Protein AF-A0A6M3LW20-F1 (afdb_monomer)

Structure (mmCIF, N/CA/C/O backbone):
data_AF-A0A6M3LW20-F1
#
_entry.id   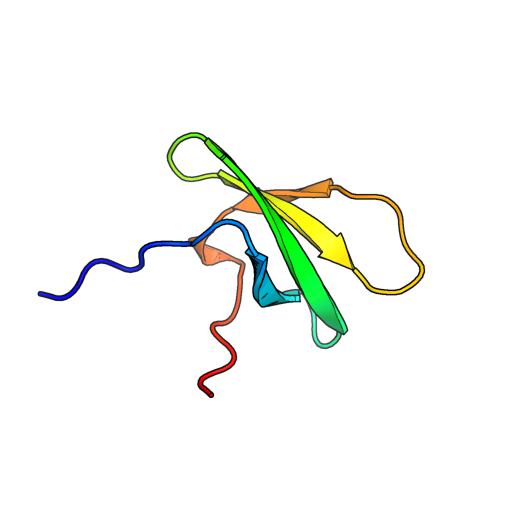AF-A0A6M3LW20-F1
#
loop_
_atom_site.group_PDB
_atom_site.id
_atom_site.type_symbol
_atom_site.label_atom_id
_atom_site.label_alt_id
_atom_site.label_comp_id
_atom_site.label_asym_id
_atom_site.label_entity_id
_atom_site.label_seq_id
_atom_site.pdbx_PDB_ins_code
_atom_site.Cartn_x
_atom_site.Cartn_y
_atom_site.Cartn_z
_atom_site.occupancy
_atom_site.B_iso_or_equiv
_atom_site.auth_seq_id
_atom_site.auth_comp_id
_atom_site.auth_asym_id
_atom_site.auth_atom_id
_atom_site.pdbx_PDB_model_num
ATOM 1 N N . MET A 1 1 ? -20.646 -8.422 9.149 1.00 39.66 1 MET A N 1
ATOM 2 C CA . MET A 1 1 ? -20.037 -7.413 8.256 1.00 39.66 1 MET A CA 1
ATOM 3 C C . MET A 1 1 ? -18.536 -7.460 8.498 1.00 39.66 1 MET A C 1
ATOM 5 O O . MET A 1 1 ? -18.064 -6.929 9.496 1.00 39.66 1 MET A O 1
ATOM 9 N N . GLU A 1 2 ? -17.812 -8.226 7.686 1.00 40.19 2 GLU A N 1
ATOM 10 C CA . GLU A 1 2 ? -16.373 -8.449 7.865 1.00 40.19 2 GLU A CA 1
ATOM 11 C C . GLU A 1 2 ? -15.614 -7.186 7.435 1.00 40.19 2 GLU A C 1
ATOM 13 O O . GLU A 1 2 ? -15.726 -6.739 6.290 1.00 40.19 2 GLU A O 1
ATOM 18 N N . ARG A 1 3 ? -14.919 -6.537 8.379 1.00 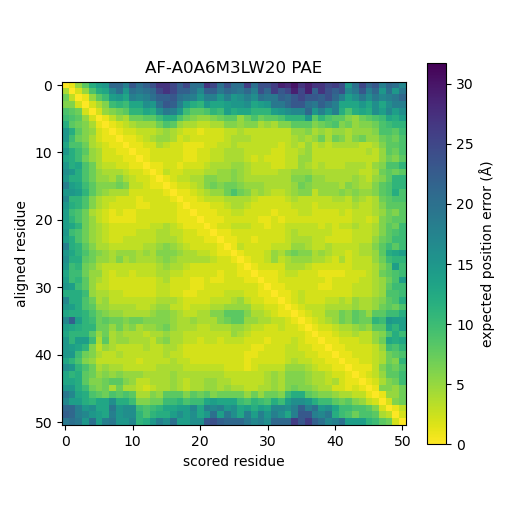49.84 3 ARG A N 1
ATOM 19 C CA . ARG A 1 3 ? -14.195 -5.285 8.126 1.00 49.84 3 ARG A CA 1
ATOM 20 C C . ARG A 1 3 ? -13.103 -5.521 7.078 1.00 49.84 3 ARG A C 1
ATOM 22 O O . ARG A 1 3 ? -12.429 -6.54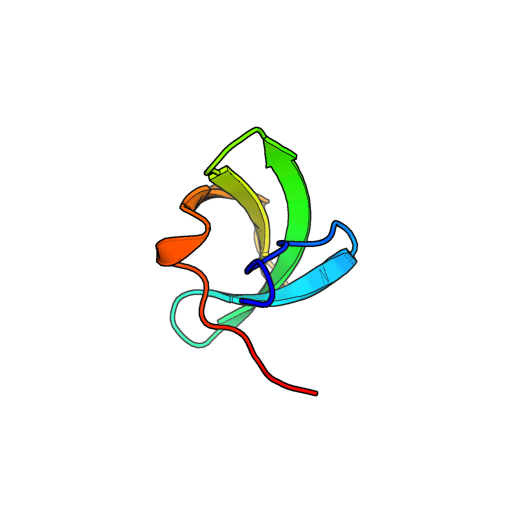9 7.056 1.00 49.84 3 ARG A O 1
ATOM 29 N N . LYS A 1 4 ? -12.929 -4.550 6.176 1.00 57.47 4 LYS A N 1
ATOM 30 C CA . LYS A 1 4 ? -11.812 -4.484 5.225 1.00 57.47 4 LYS A CA 1
ATOM 31 C C . LYS A 1 4 ? -10.511 -4.185 5.994 1.00 57.47 4 LYS A C 1
ATOM 33 O O . LYS A 1 4 ? -9.965 -3.097 5.874 1.00 57.47 4 LYS A O 1
ATOM 38 N N . ASP A 1 5 ? -10.036 -5.109 6.825 1.00 60.31 5 ASP A N 1
ATOM 39 C CA . ASP A 1 5 ? -8.801 -4.913 7.584 1.00 60.31 5 ASP A CA 1
ATOM 40 C C . ASP A 1 5 ? -7.596 -5.054 6.648 1.00 60.31 5 ASP A C 1
ATOM 42 O O . ASP A 1 5 ? -7.149 -6.152 6.317 1.00 60.31 5 ASP A O 1
ATOM 46 N N . ALA A 1 6 ? -7.078 -3.914 6.193 1.00 67.88 6 ALA A N 1
ATOM 47 C CA . ALA A 1 6 ? -5.748 -3.832 5.615 1.00 67.88 6 ALA A CA 1
ATOM 48 C C . ALA A 1 6 ? -4.740 -4.330 6.662 1.00 67.88 6 ALA A C 1
ATOM 50 O O . ALA A 1 6 ? -4.566 -3.705 7.709 1.00 67.88 6 ALA A O 1
ATOM 51 N N . LYS A 1 7 ? -4.093 -5.469 6.404 1.00 80.12 7 LYS A N 1
ATOM 52 C CA . LYS A 1 7 ? -3.084 -6.043 7.302 1.00 80.12 7 LYS A CA 1
ATOM 53 C C . LYS A 1 7 ? -1.686 -5.683 6.825 1.00 80.12 7 LYS A C 1
ATOM 55 O O . LYS A 1 7 ? -1.391 -5.743 5.635 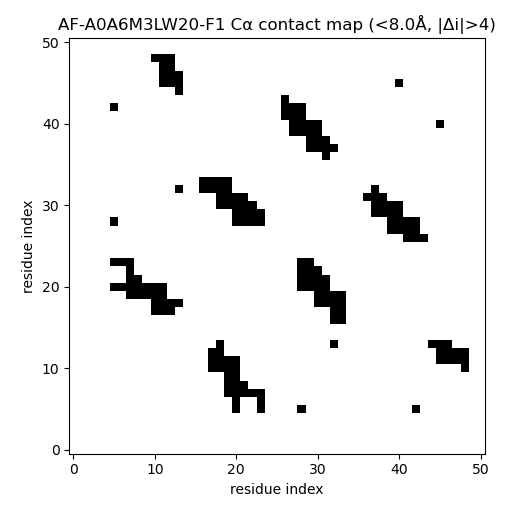1.00 80.12 7 LYS A O 1
ATOM 60 N N . ILE A 1 8 ? -0.808 -5.333 7.759 1.00 88.31 8 ILE A N 1
ATOM 61 C CA . ILE A 1 8 ? 0.620 -5.185 7.463 1.00 88.31 8 ILE A CA 1
ATOM 62 C C . ILE A 1 8 ? 1.157 -6.556 7.030 1.00 88.31 8 ILE A C 1
ATOM 64 O O . ILE A 1 8 ? 0.862 -7.564 7.665 1.00 88.31 8 ILE A O 1
ATOM 68 N N . GLY A 1 9 ? 1.902 -6.586 5.930 1.00 85.88 9 GLY A N 1
ATOM 69 C CA . GLY A 1 9 ? 2.358 -7.798 5.255 1.00 85.88 9 GLY A CA 1
ATOM 70 C C . GLY A 1 9 ? 1.399 -8.313 4.181 1.00 85.88 9 GLY A C 1
ATOM 71 O O . GLY A 1 9 ? 1.806 -9.155 3.386 1.00 85.88 9 GLY A O 1
ATOM 72 N N . ALA A 1 10 ? 0.167 -7.794 4.097 1.00 87.38 10 ALA A N 1
ATOM 73 C CA . ALA A 1 10 ? -0.746 -8.171 3.025 1.00 87.38 10 ALA A CA 1
ATOM 74 C C . ALA A 1 10 ? -0.211 -7.696 1.671 1.00 87.38 10 ALA A C 1
ATOM 76 O O . ALA A 1 10 ? 0.237 -6.551 1.522 1.00 87.38 10 ALA A O 1
ATOM 77 N N . VAL A 1 11 ? -0.287 -8.585 0.688 1.00 87.38 11 VAL A N 1
ATOM 78 C CA . VAL A 1 11 ? -0.026 -8.264 -0.709 1.00 87.38 11 VAL A CA 1
ATOM 79 C C . VAL A 1 11 ? -1.321 -7.727 -1.314 1.00 87.38 11 VAL A C 1
ATOM 81 O O . VAL A 1 11 ? -2.382 -8.329 -1.191 1.00 87.38 11 VAL A O 1
ATOM 84 N N . VAL A 1 12 ? -1.241 -6.556 -1.927 1.00 87.44 12 VAL A N 1
ATOM 85 C CA . VAL A 1 12 ? -2.354 -5.832 -2.542 1.00 87.44 12 VAL A CA 1
ATOM 86 C C . VAL A 1 12 ? -1.979 -5.414 -3.956 1.00 87.44 12 VAL A C 1
ATOM 88 O O . VAL A 1 12 ? -0.800 -5.397 -4.311 1.00 87.44 12 VAL A O 1
ATOM 91 N N . GLN A 1 13 ? -2.970 -5.044 -4.763 1.00 86.25 13 GLN A N 1
ATOM 92 C CA . GLN A 1 13 ? -2.720 -4.413 -6.055 1.00 86.25 13 GLN A CA 1
ATOM 93 C C . GLN A 1 13 ? -2.975 -2.909 -5.955 1.00 86.25 13 GLN A C 1
ATOM 95 O O . GLN A 1 13 ? -4.049 -2.471 -5.546 1.00 86.25 13 GLN A O 1
ATOM 100 N N . LEU A 1 14 ? -1.974 -2.120 -6.339 1.00 84.31 14 LEU A N 1
ATOM 101 C CA . LEU A 1 14 ? -2.068 -0.674 -6.495 1.00 84.31 14 LEU A CA 1
ATOM 102 C C . LEU A 1 14 ? -1.885 -0.348 -7.978 1.00 84.31 14 LEU A C 1
ATOM 104 O O . LEU A 1 14 ? -0.812 -0.595 -8.526 1.00 84.31 14 LEU A O 1
ATOM 108 N N . ALA A 1 15 ? -2.923 0.192 -8.623 1.00 80.25 15 ALA A N 1
ATOM 109 C CA . ALA A 1 15 ? -2.895 0.570 -10.041 1.00 80.25 15 ALA A CA 1
ATOM 110 C C . ALA A 1 15 ? -2.365 -0.547 -10.976 1.00 80.25 15 ALA A C 1
ATOM 112 O O . ALA A 1 15 ? -1.536 -0.305 -11.851 1.00 80.25 15 ALA A O 1
ATOM 113 N N . GLY A 1 16 ? -2.803 -1.793 -10.753 1.00 81.88 16 GLY A N 1
ATOM 114 C CA . GLY A 1 16 ? -2.386 -2.958 -11.549 1.00 81.88 16 GLY A CA 1
ATOM 115 C C . GLY A 1 16 ? -0.977 -3.483 -11.247 1.00 81.88 16 GLY A C 1
ATOM 116 O O . GLY A 1 16 ? -0.484 -4.349 -11.964 1.00 81.88 16 GLY A O 1
ATOM 117 N N . ARG A 1 17 ? -0.313 -2.982 -10.196 1.00 85.38 17 ARG A N 1
ATOM 118 C CA . ARG A 1 17 ? 0.985 -3.483 -9.724 1.00 85.38 17 ARG A CA 1
ATOM 119 C C . ARG A 1 17 ? 0.876 -4.098 -8.341 1.00 85.38 17 ARG A C 1
ATOM 121 O O . ARG A 1 17 ? 0.192 -3.573 -7.466 1.00 85.38 17 ARG A O 1
ATOM 128 N N . THR A 1 18 ? 1.627 -5.169 -8.122 1.00 88.50 18 THR A N 1
ATOM 129 C CA . THR A 1 18 ? 1.744 -5.809 -6.813 1.00 88.50 18 THR A CA 1
ATOM 130 C C . THR A 1 18 ? 2.486 -4.902 -5.832 1.00 88.50 18 THR A C 1
ATOM 132 O O . THR A 1 18 ? 3.601 -4.443 -6.098 1.00 88.50 18 THR A O 1
ATOM 135 N N . ALA A 1 19 ? 1.879 -4.667 -4.674 1.00 90.12 19 ALA A N 1
ATOM 136 C CA . ALA A 1 19 ? 2.448 -3.901 -3.580 1.00 90.12 19 ALA A CA 1
ATOM 137 C C . ALA A 1 19 ? 2.207 -4.599 -2.243 1.00 90.12 19 ALA A C 1
ATOM 139 O O . ALA A 1 19 ? 1.220 -5.297 -2.056 1.00 90.12 19 ALA A O 1
ATOM 140 N N . THR A 1 20 ? 3.105 -4.397 -1.286 1.00 91.31 20 THR A N 1
ATOM 141 C CA . THR A 1 20 ? 2.955 -4.955 0.062 1.00 91.31 20 THR A CA 1
ATOM 142 C C . THR A 1 20 ? 2.638 -3.843 1.041 1.00 91.31 20 THR A C 1
ATOM 144 O O . THR A 1 20 ? 3.329 -2.823 1.071 1.00 91.31 20 THR A O 1
ATOM 147 N N . ILE A 1 21 ? 1.621 -4.034 1.875 1.00 91.19 21 ILE A N 1
ATOM 148 C CA . ILE A 1 21 ? 1.320 -3.106 2.961 1.00 91.19 21 ILE A CA 1
ATOM 149 C C . ILE A 1 21 ? 2.421 -3.217 4.012 1.00 91.19 21 ILE A C 1
ATOM 151 O O . ILE A 1 21 ? 2.604 -4.264 4.619 1.00 91.19 21 ILE A O 1
ATOM 155 N N . ILE A 1 22 ? 3.140 -2.130 4.268 1.00 92.69 22 ILE A N 1
ATOM 156 C CA . ILE A 1 22 ? 4.195 -2.090 5.292 1.00 92.69 22 ILE A CA 1
ATOM 157 C C . ILE A 1 22 ? 3.760 -1.336 6.551 1.00 92.69 22 ILE A C 1
ATOM 159 O O . ILE A 1 22 ? 4.362 -1.494 7.609 1.00 92.69 22 ILE A O 1
ATOM 163 N N . LYS A 1 23 ? 2.718 -0.501 6.459 1.00 92.06 23 LYS A N 1
ATOM 164 C CA . LYS A 1 23 ? 2.182 0.246 7.602 1.00 92.06 23 LYS A CA 1
ATOM 165 C C . LYS A 1 23 ? 0.721 0.593 7.378 1.00 92.06 23 LYS A C 1
ATOM 167 O O . LYS A 1 23 ? 0.332 0.897 6.258 1.00 92.06 23 LYS A O 1
ATOM 172 N N . VAL A 1 24 ? -0.068 0.628 8.444 1.00 90.00 24 VAL A N 1
ATOM 173 C CA . VAL A 1 24 ? -1.474 1.050 8.405 1.00 90.00 24 VAL A CA 1
ATOM 174 C C . VAL A 1 24 ? -1.695 2.122 9.462 1.00 90.00 24 VAL A C 1
ATOM 176 O O . VAL A 1 24 ? -1.187 2.015 10.577 1.00 90.00 24 VAL A O 1
ATOM 179 N N . LYS A 1 25 ? -2.401 3.194 9.099 1.00 89.12 25 LYS A N 1
ATOM 180 C CA . LYS A 1 25 ? -2.752 4.290 10.004 1.00 89.12 25 LYS A CA 1
ATOM 181 C C . LYS A 1 25 ? -4.151 4.801 9.669 1.00 89.12 25 LYS A C 1
ATOM 183 O O . LYS A 1 25 ? -4.328 5.574 8.727 1.00 89.12 25 LYS A O 1
ATOM 188 N N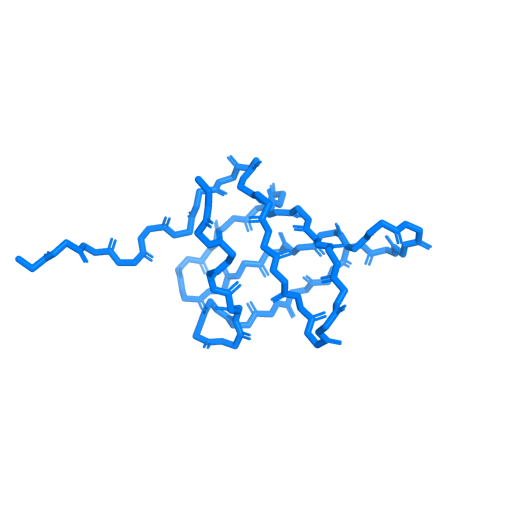 . GLY A 1 26 ? -5.138 4.391 10.465 1.00 87.75 26 GLY A N 1
ATOM 189 C CA . GLY A 1 26 ? -6.541 4.731 10.221 1.00 87.75 26 GLY A CA 1
ATOM 190 C C . GLY A 1 26 ? -6.986 4.239 8.842 1.00 87.75 26 GLY A C 1
ATOM 191 O O . GLY A 1 26 ? -6.807 3.067 8.534 1.00 87.75 26 GLY A O 1
ATOM 192 N N . ASN A 1 27 ? -7.497 5.146 7.999 1.00 88.25 27 ASN A N 1
ATOM 193 C CA . ASN A 1 27 ? -7.962 4.822 6.642 1.00 88.25 27 ASN A CA 1
ATOM 194 C C . ASN A 1 27 ? -6.869 4.888 5.548 1.00 88.25 27 ASN A C 1
ATOM 196 O O . ASN A 1 27 ? -7.165 4.892 4.352 1.00 88.25 27 ASN A O 1
ATOM 200 N N . LYS A 1 28 ? -5.595 5.009 5.937 1.00 90.56 28 LYS A N 1
ATOM 201 C CA . LYS A 1 28 ? -4.458 5.037 5.008 1.00 90.56 28 LYS A CA 1
ATOM 202 C C . LYS A 1 28 ? -3.523 3.869 5.276 1.00 90.56 28 LYS A C 1
ATOM 204 O O . LYS A 1 28 ? -3.274 3.507 6.427 1.00 90.56 28 LYS A O 1
ATOM 209 N N . ALA A 1 29 ? -2.944 3.341 4.211 1.00 90.88 29 ALA A N 1
ATOM 210 C CA . ALA A 1 29 ? -1.900 2.337 4.263 1.00 90.88 29 ALA A CA 1
ATOM 211 C C . ALA A 1 29 ? -0.661 2.852 3.530 1.00 90.88 29 ALA A C 1
ATOM 213 O O . ALA A 1 29 ? -0.752 3.469 2.472 1.00 90.88 29 ALA A O 1
ATOM 214 N N . SER A 1 30 ? 0.506 2.619 4.114 1.00 93.00 30 SER A N 1
ATOM 215 C CA . SER A 1 30 ? 1.770 2.735 3.407 1.00 93.00 30 SER A CA 1
ATOM 216 C C . SER A 1 30 ? 2.023 1.412 2.710 1.00 93.00 30 SER A C 1
ATOM 218 O O . SER A 1 30 ? 2.119 0.370 3.369 1.00 93.00 30 SER A O 1
ATOM 220 N N . VAL A 1 31 ? 2.110 1.457 1.389 1.00 92.00 31 VAL A N 1
ATOM 221 C CA . VAL A 1 31 ? 2.350 0.287 0.552 1.00 92.00 31 VAL A CA 1
ATOM 222 C C . VAL A 1 31 ? 3.655 0.453 -0.201 1.00 92.00 31 VAL A C 1
ATOM 224 O O . VAL A 1 31 ? 4.003 1.556 -0.622 1.00 92.00 31 VAL A O 1
ATOM 227 N N . ARG A 1 32 ? 4.392 -0.644 -0.359 1.00 93.00 32 ARG A N 1
ATOM 228 C CA . ARG A 1 32 ? 5.638 -0.701 -1.119 1.00 93.00 32 ARG A CA 1
ATOM 229 C C . ARG A 1 32 ? 5.427 -1.556 -2.368 1.00 93.00 32 ARG A C 1
ATOM 231 O O . ARG A 1 32 ? 5.350 -2.778 -2.227 1.00 93.00 32 ARG A O 1
ATOM 238 N N . PRO A 1 33 ? 5.308 -0.946 -3.559 1.00 90.12 33 PRO A N 1
ATOM 239 C CA . PRO A 1 33 ? 5.301 -1.685 -4.814 1.00 90.12 33 PRO A CA 1
ATOM 240 C C . PRO A 1 33 ? 6.639 -2.392 -5.029 1.00 90.12 33 PRO A C 1
ATOM 242 O O . PRO A 1 33 ? 7.686 -1.913 -4.586 1.00 90.12 33 PRO A O 1
ATOM 245 N N . VAL A 1 34 ? 6.618 -3.535 -5.710 1.00 86.62 34 VAL A N 1
ATOM 246 C CA . VAL A 1 34 ? 7.854 -4.241 -6.073 1.00 86.62 34 VAL A CA 1
ATOM 247 C C . VAL A 1 34 ? 8.672 -3.357 -7.022 1.00 86.62 34 VAL A C 1
ATOM 249 O O . VAL A 1 34 ? 8.182 -2.959 -8.074 1.00 86.62 34 VAL A O 1
ATOM 252 N N . GLY A 1 35 ? 9.910 -3.030 -6.638 1.00 86.56 35 GLY A N 1
ATOM 253 C CA . GLY A 1 35 ? 10.800 -2.168 -7.426 1.00 86.56 35 GLY A CA 1
ATOM 254 C C . GLY A 1 35 ? 10.589 -0.658 -7.249 1.00 86.56 35 GLY A C 1
ATOM 255 O O . GLY A 1 35 ? 11.281 0.114 -7.904 1.00 86.56 35 GLY A O 1
ATOM 256 N N . GLU A 1 36 ? 9.691 -0.217 -6.358 1.00 87.44 36 GLU A N 1
ATOM 257 C CA . GLU A 1 36 ? 9.488 1.206 -6.048 1.00 87.44 36 GLU A CA 1
ATOM 258 C C . GLU A 1 36 ? 9.568 1.508 -4.541 1.00 87.44 36 GLU A C 1
ATOM 260 O O . GLU A 1 36 ? 9.437 0.639 -3.674 1.00 87.44 36 GLU A O 1
ATOM 265 N N . SER A 1 37 ? 9.753 2.791 -4.222 1.00 89.56 37 SER A N 1
ATOM 266 C CA . SER A 1 37 ? 9.671 3.303 -2.855 1.00 89.56 37 SER A CA 1
ATOM 267 C C . SER A 1 37 ? 8.249 3.222 -2.304 1.00 89.56 37 SER A C 1
ATOM 269 O O . SER A 1 37 ? 7.257 3.376 -3.024 1.00 89.56 37 SER A O 1
ATOM 271 N N . ALA A 1 38 ? 8.154 3.027 -0.989 1.00 91.19 38 ALA A N 1
ATOM 272 C CA . ALA A 1 38 ? 6.872 3.002 -0.306 1.00 91.19 38 ALA A CA 1
ATOM 273 C C . ALA A 1 38 ? 6.154 4.355 -0.392 1.00 91.19 38 ALA A C 1
ATOM 275 O O . ALA A 1 38 ? 6.780 5.411 -0.290 1.00 91.19 38 ALA A O 1
ATOM 276 N N . ARG A 1 39 ? 4.829 4.317 -0.530 1.00 92.25 39 ARG A N 1
ATOM 277 C CA . ARG A 1 39 ? 3.977 5.509 -0.566 1.00 92.25 39 ARG A CA 1
ATOM 278 C C . ARG A 1 39 ? 2.695 5.300 0.224 1.00 92.25 39 ARG A C 1
ATOM 280 O O . ARG A 1 39 ? 2.199 4.183 0.352 1.00 92.25 39 ARG A O 1
ATOM 287 N N . TRP A 1 40 ? 2.164 6.398 0.750 1.00 92.50 40 TRP A N 1
ATOM 288 C CA . TRP A 1 40 ? 0.890 6.406 1.460 1.00 92.50 40 TRP A CA 1
ATOM 289 C C . TRP A 1 40 ? -0.264 6.507 0.475 1.00 92.50 40 TRP A C 1
ATOM 291 O O . TRP A 1 40 ? -0.322 7.443 -0.317 1.00 92.50 40 TRP A O 1
ATOM 301 N N . VAL A 1 41 ? -1.198 5.573 0.581 1.00 90.00 41 VAL A N 1
ATOM 302 C CA . VAL A 1 41 ? -2.416 5.507 -0.228 1.00 90.00 41 VAL A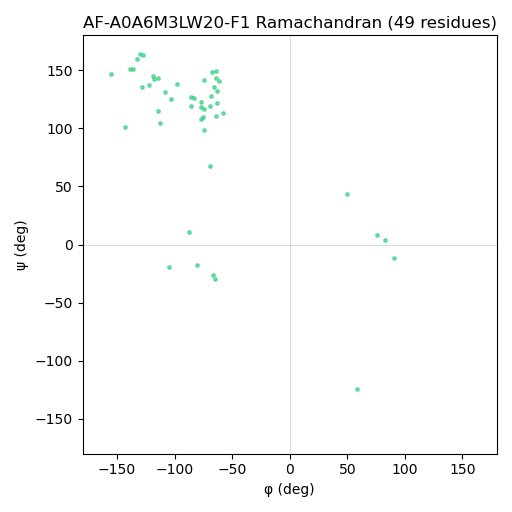 CA 1
ATOM 303 C C . VAL A 1 41 ? -3.621 5.266 0.675 1.00 90.00 41 VAL A C 1
ATOM 305 O O . VAL A 1 41 ? -3.481 4.853 1.833 1.00 90.00 41 VAL A O 1
ATOM 308 N N . GLN A 1 42 ? -4.815 5.588 0.188 1.00 89.44 42 GLN A N 1
ATOM 309 C CA . GLN A 1 42 ? -6.040 5.262 0.912 1.00 89.44 42 GLN A CA 1
ATOM 310 C C . GLN A 1 42 ? -6.322 3.769 0.795 1.00 89.44 42 GLN A C 1
ATOM 312 O O . GLN A 1 42 ? -6.105 3.176 -0.254 1.00 89.44 42 GLN A O 1
ATOM 317 N N . ILE A 1 43 ? -6.810 3.162 1.873 1.00 84.88 43 ILE A N 1
ATOM 318 C CA . ILE A 1 43 ? -7.143 1.731 1.868 1.00 84.88 43 ILE A CA 1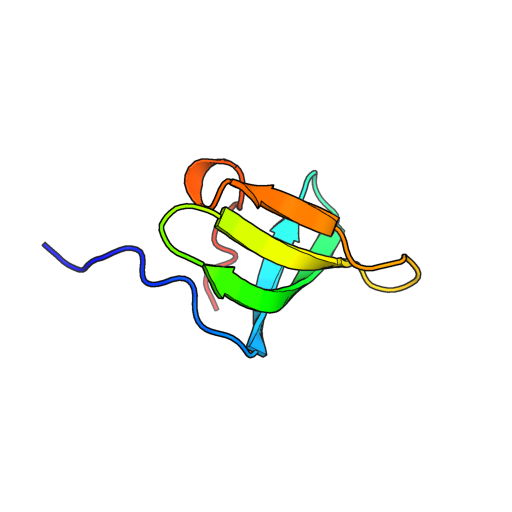
ATOM 319 C C . ILE A 1 43 ? -8.290 1.436 0.893 1.00 84.88 43 ILE A C 1
ATOM 321 O O . ILE A 1 43 ? -8.314 0.361 0.310 1.00 84.88 43 ILE A O 1
ATOM 325 N N . ASP A 1 44 ? -9.194 2.393 0.670 1.00 81.88 44 ASP A N 1
ATOM 326 C CA . ASP A 1 44 ? -10.260 2.272 -0.335 1.00 81.88 44 ASP A CA 1
ATOM 327 C C . ASP A 1 44 ? -9.742 2.232 -1.780 1.00 81.88 44 ASP A C 1
ATOM 329 O O . ASP A 1 44 ? -10.385 1.632 -2.633 1.00 81.88 44 ASP A O 1
ATOM 333 N N . ASP A 1 45 ? -8.574 2.825 -2.042 1.00 80.25 45 ASP A N 1
ATOM 334 C CA . ASP A 1 45 ? -7.922 2.806 -3.359 1.00 80.25 45 ASP A CA 1
ATOM 335 C C . ASP A 1 45 ? -7.159 1.490 -3.601 1.00 80.25 45 ASP A C 1
ATOM 337 O O . ASP A 1 45 ? -6.840 1.126 -4.732 1.00 80.25 45 ASP A O 1
ATOM 341 N N . LEU A 1 46 ? -6.878 0.739 -2.529 1.00 79.69 46 LEU A N 1
ATOM 342 C CA . LEU A 1 46 ? -6.239 -0.564 -2.625 1.00 79.69 46 LEU A CA 1
ATOM 343 C C . LEU A 1 46 ? -7.251 -1.612 -3.079 1.00 79.69 46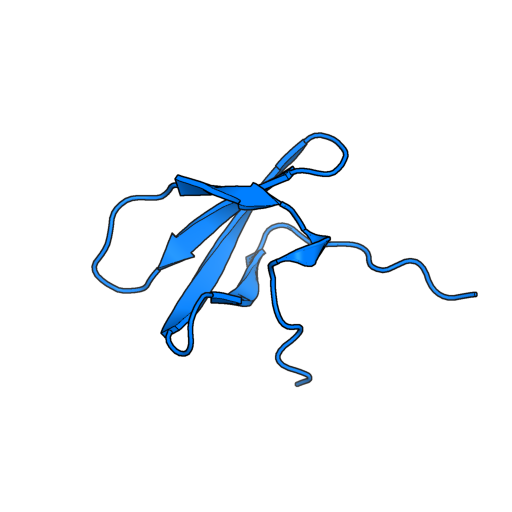 LEU A C 1
ATOM 345 O O . LEU A 1 46 ? -8.205 -1.942 -2.369 1.00 79.69 46 LEU A O 1
ATOM 349 N N . VAL A 1 47 ? -6.991 -2.213 -4.237 1.00 74.00 47 VAL A N 1
ATOM 350 C CA . VAL A 1 47 ? -7.769 -3.357 -4.702 1.00 74.00 47 VAL A CA 1
ATOM 351 C C . VAL A 1 47 ? -7.302 -4.585 -3.923 1.00 74.00 47 VAL A C 1
ATOM 353 O O . VAL A 1 47 ? -6.112 -4.926 -3.918 1.00 74.00 47 VAL A O 1
ATOM 356 N N . LYS A 1 48 ? -8.236 -5.253 -3.234 1.00 63.50 48 LYS A N 1
ATOM 357 C CA . LYS A 1 48 ? -7.957 -6.547 -2.604 1.00 63.50 48 LYS A CA 1
ATOM 358 C C . LYS A 1 48 ? -7.644 -7.548 -3.714 1.00 63.50 48 LYS A C 1
ATOM 360 O O . LYS A 1 48 ? -8.542 -7.924 -4.460 1.00 63.50 48 LYS A O 1
ATOM 365 N N . SER A 1 49 ? -6.394 -7.990 -3.805 1.00 44.69 49 SER A N 1
ATOM 366 C CA . SER A 1 49 ? -6.104 -9.247 -4.486 1.00 44.69 49 SER A CA 1
ATOM 367 C C . SER A 1 49 ? -6.509 -10.341 -3.504 1.00 44.69 49 SER A C 1
ATOM 369 O O . SER A 1 49 ? -5.916 -10.444 -2.433 1.00 44.69 49 SER A O 1
ATOM 371 N N . GLN A 1 50 ? -7.606 -11.034 -3.797 1.00 50.62 50 GLN A N 1
ATOM 372 C CA . GLN A 1 50 ? -8.021 -12.215 -3.051 1.00 50.62 50 GLN A CA 1
ATOM 373 C C . GLN A 1 50 ? -7.122 -13.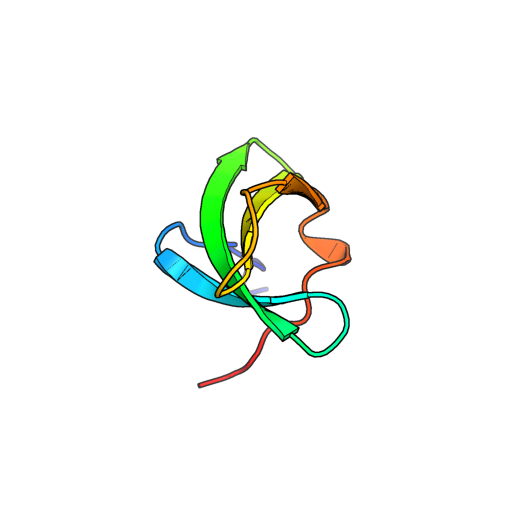373 -3.468 1.00 50.62 50 GLN A C 1
ATOM 375 O O . GLN A 1 50 ? -7.226 -13.841 -4.598 1.00 50.62 50 GLN A O 1
ATOM 380 N N . ASP A 1 51 ? -6.259 -13.781 -2.549 1.00 47.94 51 ASP A N 1
ATOM 381 C CA . ASP A 1 51 ? -5.781 -15.153 -2.409 1.00 47.94 51 ASP A CA 1
ATOM 382 C C . ASP A 1 51 ? -5.817 -15.487 -0.910 1.00 47.94 51 ASP A C 1
ATOM 384 O O . ASP A 1 51 ? -5.429 -14.599 -0.105 1.00 47.94 51 ASP A O 1
#

Radius of gyration: 9.96 Å; Cα contacts (8 Å, |Δi|>4): 89; chains: 1; bounding box: 31×22×22 Å

Mean predicted aligned error: 6.36 Å

Sequence (51 aa):
MERKDAKIGAVVQLAGRTATIIKVKGNKASVRPVGESARWVQIDDLVKSQD

Secondary structure (DSSP, 8-state):
-------TT-EEEETTEEEEEEEEETTEEEEEETTS--EEEEGGGSB----

Organism: NCBI:txid1070528

Solvent-accessible surface area (backbone atoms only — not comparable to full-atom values): 3132 Å² total; per-residue (Å²): 134,86,76,89,74,81,47,70,71,40,64,32,30,51,94,91,36,62,21,32,25,74,38,72,57,91,70,31,28,32,30,32,36,78,96,51,76,67,45,80,42,48,50,88,71,45,44,81,57,88,127

pLDDT: mean 80.66, std 15.14, range [39.66, 93.0]

Foldseek 3Di:
DDDLDPDQQDWWDQPNFTWGFNDDDVQWTFIGTVPGDTDIDGSVNTHDPDD

Nearest PDB structures (foldseek):
  7xn7-assembly1_W  TM=8.823E-01  e=4.185E-01  Komagataella phaffii
  5w1a-assembly1_A  TM=7.865E-01  e=1.548E-01  Drosophila melanogaster
  5w1a-assembly2_C  TM=7.847E-01  e=1.548E-01  Drosophila melanogaster
  5tby-assembly1_A  TM=6.714E-01  e=1.134E-01  Homo sapiens
  8tdl-assembly1_A  TM=8.272E-01  e=7.793E-01  Arabidopsis thaliana